Protein AF-A0A4Y2MVX8-F1 (afdb_monomer_lite)

Organism: Araneus ventricosus (NCBI:txid182803)

Sequence (97 aa):
MYGNVSNAYLDYVNRNYGTNVNVVFDGYEPSTKYAVHMRRTVDKSAERIDLAPSNAVTIAKEQFLSKVENKKGFSKFLSTEFKKAKFPVFQVPCFDC

Structure (mmCIF, N/CA/C/O backbone):
data_AF-A0A4Y2MVX8-F1
#
_entry.id   AF-A0A4Y2MVX8-F1
#
loop_
_atom_site.group_PDB
_atom_site.id
_atom_site.type_symbol
_atom_site.label_atom_id
_atom_site.label_alt_id
_atom_site.label_comp_id
_atom_site.label_asym_id
_atom_site.label_entity_id
_atom_site.label_seq_id
_atom_site.pdbx_PDB_ins_code
_atom_site.Cartn_x
_atom_site.Cartn_y
_atom_site.Cartn_z
_atom_site.occupancy
_atom_site.B_iso_or_equiv
_atom_site.auth_seq_id
_atom_site.auth_comp_id
_atom_site.auth_asym_id
_atom_site.auth_atom_id
_atom_site.pdbx_PDB_model_num
ATOM 1 N N . MET A 1 1 ? -3.010 -5.168 -10.410 1.00 93.19 1 MET A N 1
ATOM 2 C CA . MET A 1 1 ? -3.000 -3.692 -10.305 1.00 93.19 1 MET A CA 1
ATOM 3 C C . MET A 1 1 ? -2.477 -3.288 -8.935 1.00 93.19 1 MET A C 1
ATOM 5 O O . MET A 1 1 ? -2.561 -4.105 -8.020 1.00 93.19 1 MET A O 1
ATOM 9 N N . TYR A 1 2 ? -1.962 -2.068 -8.772 1.00 95.19 2 TYR A N 1
ATOM 10 C CA . TYR A 1 2 ? -1.475 -1.579 -7.474 1.00 95.19 2 TYR A CA 1
ATOM 11 C C . TYR A 1 2 ? -2.577 -1.482 -6.407 1.00 95.19 2 TYR A C 1
ATOM 13 O O . TYR A 1 2 ? -2.270 -1.634 -5.230 1.00 95.19 2 TYR A O 1
ATOM 21 N N . GLY A 1 3 ? -3.852 -1.351 -6.796 1.00 96.19 3 GLY A N 1
ATOM 22 C CA . GLY A 1 3 ? -4.984 -1.444 -5.866 1.00 96.19 3 GLY A CA 1
ATOM 23 C C . GLY A 1 3 ? -5.066 -2.792 -5.137 1.00 96.19 3 GLY A C 1
ATOM 24 O O . GLY A 1 3 ? -5.300 -2.838 -3.936 1.00 96.19 3 GLY A O 1
ATOM 25 N N . ASN A 1 4 ? -4.769 -3.903 -5.821 1.00 96.81 4 ASN A N 1
ATOM 26 C CA . ASN A 1 4 ? -4.725 -5.222 -5.174 1.00 96.81 4 ASN A CA 1
ATOM 27 C C . ASN A 1 4 ? -3.562 -5.314 -4.180 1.00 96.81 4 ASN A C 1
ATOM 29 O O . ASN A 1 4 ? -3.673 -5.979 -3.155 1.00 96.81 4 ASN A O 1
ATOM 33 N N . VAL A 1 5 ? -2.451 -4.635 -4.485 1.00 95.94 5 VAL A N 1
ATOM 34 C CA . VAL A 1 5 ? -1.297 -4.568 -3.589 1.00 95.94 5 VAL A CA 1
ATOM 35 C C . VAL A 1 5 ? -1.678 -3.801 -2.326 1.00 95.94 5 VAL A C 1
ATOM 37 O O . VAL A 1 5 ? -1.510 -4.343 -1.241 1.00 95.94 5 VAL A O 1
ATOM 40 N N . SER A 1 6 ? -2.241 -2.591 -2.433 1.00 96.25 6 SER A N 1
ATOM 41 C CA . SER A 1 6 ? -2.671 -1.825 -1.253 1.00 96.25 6 SER A CA 1
ATOM 42 C C . SER A 1 6 ? -3.735 -2.557 -0.437 1.00 96.25 6 SER A C 1
ATOM 44 O O . SER A 1 6 ? -3.632 -2.574 0.786 1.00 96.25 6 SER A O 1
ATOM 46 N N . ASN A 1 7 ? -4.695 -3.223 -1.087 1.00 97.50 7 ASN A N 1
ATOM 47 C CA . ASN A 1 7 ? -5.705 -4.023 -0.392 1.00 97.50 7 ASN A CA 1
ATOM 48 C C . ASN A 1 7 ? -5.070 -5.157 0.414 1.00 97.50 7 ASN A C 1
ATOM 50 O O . ASN A 1 7 ? -5.405 -5.322 1.578 1.00 97.50 7 ASN A O 1
ATOM 54 N N . ALA A 1 8 ? -4.076 -5.861 -0.138 1.00 97.56 8 ALA A N 1
ATOM 55 C CA . ALA A 1 8 ? -3.363 -6.896 0.609 1.00 97.56 8 ALA A CA 1
ATOM 56 C C . ALA A 1 8 ? -2.670 -6.347 1.874 1.00 97.56 8 ALA A C 1
ATOM 58 O O . ALA A 1 8 ? -2.635 -7.031 2.897 1.00 97.56 8 ALA A O 1
ATOM 59 N N . TYR A 1 9 ? -2.151 -5.112 1.839 1.00 96.38 9 TYR A N 1
ATOM 60 C CA . TYR A 1 9 ? -1.609 -4.449 3.033 1.00 96.38 9 TYR A CA 1
ATOM 61 C C . TYR A 1 9 ? -2.704 -4.081 4.042 1.00 96.38 9 TYR A C 1
ATOM 63 O O . TYR A 1 9 ? -2.525 -4.326 5.235 1.00 96.38 9 TYR A O 1
ATOM 71 N N . LEU A 1 10 ? -3.823 -3.511 3.584 1.00 96.12 10 LEU A N 1
ATOM 72 C CA . LEU A 1 10 ? -4.968 -3.174 4.439 1.00 96.12 10 LEU A CA 1
ATOM 73 C C . LEU A 1 10 ? -5.526 -4.422 5.129 1.00 96.12 10 LEU A C 1
ATOM 75 O O . LEU A 1 10 ? -5.682 -4.434 6.349 1.00 96.12 10 LEU A O 1
ATOM 79 N N . ASP A 1 11 ? -5.751 -5.485 4.359 1.00 97.25 11 ASP A N 1
ATOM 80 C CA . ASP A 1 11 ? -6.252 -6.769 4.843 1.00 97.25 11 ASP A CA 1
ATOM 81 C C . ASP A 1 11 ? -5.288 -7.382 5.851 1.00 97.25 11 ASP A C 1
ATOM 83 O O . ASP A 1 11 ? -5.710 -7.876 6.895 1.00 97.25 11 ASP A O 1
ATOM 87 N N . TYR A 1 12 ? -3.983 -7.320 5.577 1.00 97.12 12 TYR A N 1
ATOM 88 C CA . TYR A 1 12 ? -2.973 -7.787 6.514 1.00 97.12 12 TYR A CA 1
ATOM 89 C C . TYR A 1 12 ? -3.035 -7.011 7.833 1.00 97.12 12 TYR A C 1
ATOM 91 O O . TYR A 1 12 ? -3.065 -7.629 8.898 1.00 97.12 12 TYR A O 1
ATOM 99 N N . VAL A 1 13 ? -3.073 -5.678 7.793 1.00 95.88 13 VAL A N 1
ATOM 100 C CA . VAL A 1 13 ? -3.109 -4.878 9.024 1.00 95.88 13 VAL A CA 1
ATOM 101 C C . VAL A 1 13 ? -4.395 -5.148 9.801 1.00 95.88 13 VAL A C 1
ATOM 103 O O . VAL A 1 13 ? -4.336 -5.471 10.986 1.00 95.88 13 VAL A O 1
ATOM 106 N N . ASN A 1 14 ? -5.540 -5.124 9.121 1.00 95.12 14 ASN A N 1
ATOM 107 C CA . ASN A 1 14 ? -6.835 -5.368 9.741 1.00 95.12 14 ASN A CA 1
ATOM 108 C C . ASN A 1 14 ? -6.926 -6.772 10.359 1.00 95.12 14 ASN A C 1
ATOM 110 O O . ASN A 1 14 ? -7.359 -6.926 11.497 1.00 95.12 14 ASN A O 1
ATOM 114 N N . ARG A 1 15 ? -6.479 -7.807 9.638 1.00 97.06 15 ARG A N 1
ATOM 115 C CA . ARG A 1 15 ? -6.563 -9.199 10.097 1.00 97.06 15 ARG A CA 1
ATOM 116 C C . ARG A 1 15 ? -5.673 -9.481 11.302 1.00 97.06 15 ARG A C 1
ATOM 118 O O . ARG A 1 15 ? -6.054 -10.275 12.153 1.00 97.06 15 ARG A O 1
ATOM 125 N N . ASN A 1 16 ? -4.477 -8.896 11.344 1.00 97.25 16 ASN A N 1
ATOM 126 C CA . ASN A 1 16 ? -3.484 -9.234 12.366 1.00 97.25 16 ASN A CA 1
ATOM 127 C C . ASN A 1 16 ? -3.506 -8.280 13.567 1.00 97.25 16 ASN A C 1
ATOM 129 O O . ASN A 1 16 ? -3.104 -8.682 14.655 1.00 97.25 16 ASN A O 1
ATOM 133 N N . TYR A 1 17 ? -3.957 -7.037 13.382 1.00 95.12 17 TYR A N 1
ATOM 134 C CA . TYR A 1 17 ? -3.897 -6.004 14.420 1.00 95.12 17 TYR A CA 1
ATOM 135 C C . TYR A 1 17 ? -5.230 -5.276 14.658 1.00 95.12 17 TYR A C 1
ATOM 137 O O . TYR A 1 17 ? -5.362 -4.554 15.644 1.00 95.12 17 TYR A O 1
ATOM 145 N N . GLY A 1 18 ? -6.229 -5.466 13.791 1.00 91.62 18 GLY A N 1
ATOM 146 C CA . GLY A 1 18 ? -7.509 -4.760 13.853 1.00 91.62 18 GLY A CA 1
ATOM 147 C C . GLY A 1 18 ? -7.445 -3.332 13.305 1.00 91.62 18 GLY A C 1
ATOM 148 O O . GLY A 1 18 ? -6.486 -2.933 12.646 1.00 91.62 18 GLY A O 1
ATOM 149 N N . THR A 1 19 ? -8.495 -2.553 13.570 1.00 86.25 19 THR A N 1
ATOM 150 C CA . THR A 1 19 ? -8.673 -1.189 13.035 1.00 86.25 19 THR A CA 1
ATOM 151 C C . THR A 1 19 ? -8.169 -0.080 13.960 1.00 86.25 19 THR A C 1
ATOM 153 O O . THR A 1 19 ? -7.974 1.045 13.509 1.00 86.25 19 THR A O 1
ATOM 156 N N . ASN A 1 20 ? -7.928 -0.373 15.241 1.00 89.06 20 ASN A N 1
ATOM 157 C CA . ASN A 1 20 ? -7.489 0.611 16.235 1.00 89.06 20 ASN A CA 1
ATOM 158 C C . ASN A 1 20 ? -5.958 0.623 16.393 1.00 89.06 20 ASN A C 1
ATOM 160 O O . ASN A 1 20 ? -5.434 0.456 17.494 1.00 89.06 20 ASN A O 1
ATOM 164 N N . VAL A 1 21 ? -5.239 0.764 15.276 1.00 91.62 21 VAL A N 1
ATOM 165 C CA . VAL A 1 21 ? -3.770 0.799 15.255 1.00 91.62 21 VAL A CA 1
ATOM 166 C C . VAL A 1 21 ? -3.235 1.989 14.484 1.00 91.62 21 VAL A C 1
ATOM 168 O O . VAL A 1 21 ? -3.802 2.417 13.483 1.00 91.62 21 VAL A O 1
ATOM 171 N N . ASN A 1 22 ? -2.092 2.490 14.941 1.00 91.62 22 ASN A N 1
ATOM 172 C CA . ASN A 1 22 ? -1.372 3.561 14.273 1.00 91.62 22 ASN A CA 1
ATOM 173 C C . ASN A 1 22 ? -0.401 2.962 13.255 1.00 91.62 22 ASN A C 1
ATOM 175 O O . ASN A 1 22 ? 0.523 2.236 13.623 1.00 91.62 22 ASN A O 1
ATOM 179 N N . VAL A 1 23 ? -0.594 3.284 11.978 1.00 91.50 23 VAL A N 1
ATOM 180 C CA . VAL A 1 23 ? 0.312 2.869 10.905 1.00 91.50 23 VAL A CA 1
ATOM 181 C C . VAL A 1 23 ? 1.363 3.952 10.711 1.00 91.50 23 VAL A C 1
ATOM 183 O O . VAL A 1 23 ? 1.041 5.097 10.393 1.00 91.50 23 VAL A O 1
ATOM 186 N N . VAL A 1 24 ? 2.629 3.593 10.898 1.00 89.56 24 VAL A N 1
ATOM 187 C CA . VAL A 1 24 ? 3.758 4.514 10.749 1.00 89.56 24 VAL A CA 1
ATOM 188 C C . VAL A 1 24 ? 4.563 4.113 9.520 1.00 89.56 24 VAL A C 1
ATOM 190 O O . VAL A 1 24 ? 5.061 2.991 9.440 1.00 89.56 24 VAL A O 1
ATOM 193 N N . PHE A 1 25 ? 4.695 5.028 8.561 1.00 87.50 25 PHE A N 1
ATOM 194 C CA . PHE A 1 25 ? 5.627 4.862 7.447 1.00 87.50 25 PHE A CA 1
ATOM 195 C C . PHE A 1 25 ? 6.910 5.621 7.769 1.00 87.50 25 PHE A C 1
ATOM 197 O O . PHE A 1 25 ? 6.905 6.854 7.798 1.00 87.50 25 PHE A O 1
ATOM 204 N N . ASP A 1 26 ? 7.986 4.871 8.004 1.00 75.56 26 ASP A N 1
ATOM 205 C CA . ASP A 1 26 ? 9.327 5.429 8.145 1.00 75.56 26 ASP A CA 1
ATOM 206 C C . ASP A 1 26 ? 9.820 5.955 6.786 1.00 75.56 26 ASP A C 1
ATOM 208 O O . ASP A 1 26 ? 9.544 5.379 5.722 1.00 75.56 26 ASP A O 1
ATOM 212 N N . GLY A 1 27 ? 10.498 7.097 6.814 1.00 65.25 27 GLY A N 1
ATOM 213 C CA . GLY A 1 27 ? 11.076 7.704 5.627 1.00 65.25 27 GLY A CA 1
ATOM 214 C C . GLY A 1 27 ? 12.187 6.824 5.052 1.00 65.25 27 GLY A C 1
ATOM 215 O O . GLY A 1 27 ? 12.954 6.194 5.772 1.00 65.25 27 GLY A O 1
ATOM 216 N N . TYR A 1 28 ? 12.317 6.791 3.723 1.00 62.81 28 TYR A N 1
ATOM 217 C CA . TYR A 1 28 ? 13.522 6.250 3.086 1.00 62.81 28 TYR A CA 1
ATOM 218 C C . TYR A 1 28 ? 14.621 7.323 3.101 1.00 62.81 28 TYR A C 1
ATOM 220 O O . TYR A 1 28 ? 14.808 8.039 2.112 1.00 62.81 28 TYR A O 1
ATOM 228 N N . GLU A 1 29 ? 15.311 7.431 4.233 1.00 59.91 29 GLU A N 1
ATOM 229 C CA . GLU A 1 29 ? 16.515 8.246 4.436 1.00 59.91 29 GLU A CA 1
ATOM 230 C C . GLU A 1 29 ? 17.789 7.377 4.310 1.00 59.91 29 GLU A C 1
ATOM 232 O O . GLU A 1 29 ? 17.775 6.179 4.640 1.00 59.91 29 GLU A O 1
ATOM 237 N N . PRO A 1 30 ? 18.908 7.930 3.807 1.00 54.62 30 PRO A N 1
ATOM 238 C CA . PRO A 1 30 ? 20.206 7.267 3.796 1.00 54.62 30 PRO A CA 1
ATOM 239 C C . PRO A 1 30 ? 20.722 6.923 5.206 1.00 54.62 30 PRO A C 1
ATOM 241 O O . PRO A 1 30 ? 21.439 7.698 5.824 1.00 54.62 30 PRO A O 1
ATOM 244 N N . SER A 1 31 ? 20.440 5.726 5.724 1.00 58.94 31 SER A N 1
ATOM 245 C CA . SER A 1 31 ? 21.172 5.236 6.909 1.00 58.94 31 SER A CA 1
ATOM 246 C C . SER A 1 31 ? 22.635 4.918 6.562 1.00 58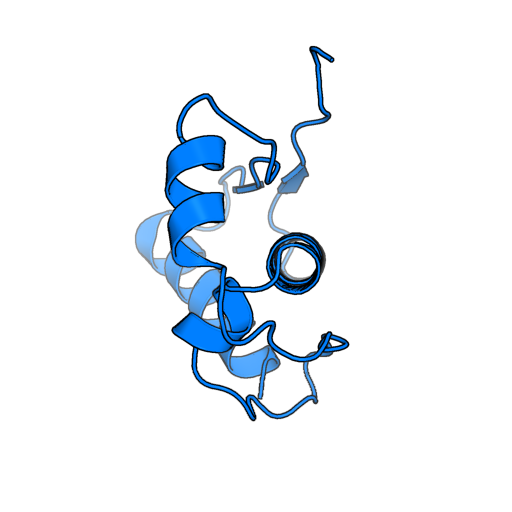.94 31 SER A C 1
ATOM 248 O O . SER A 1 31 ? 23.005 4.840 5.391 1.00 58.94 31 SER A O 1
ATOM 250 N N . THR A 1 32 ? 23.485 4.601 7.543 1.00 55.56 32 THR A N 1
ATOM 251 C CA . THR A 1 32 ? 24.850 4.069 7.317 1.00 55.56 32 THR A CA 1
ATOM 252 C C . THR A 1 32 ? 24.889 2.847 6.379 1.00 55.56 32 THR A C 1
ATOM 254 O O . THR A 1 32 ? 25.924 2.548 5.784 1.00 55.56 32 THR A O 1
ATOM 257 N N . LYS A 1 33 ? 23.754 2.159 6.165 1.00 57.81 33 LYS A N 1
ATOM 258 C CA . LYS A 1 33 ? 23.598 1.065 5.185 1.00 57.81 33 LYS A CA 1
ATOM 259 C C . LYS A 1 33 ? 23.331 1.536 3.745 1.00 57.81 33 LYS A C 1
ATOM 261 O O . LYS A 1 33 ? 23.349 0.718 2.825 1.00 57.81 33 LYS A O 1
ATOM 266 N N . TYR A 1 34 ? 23.120 2.830 3.519 1.00 61.75 34 TYR A N 1
ATOM 267 C CA . TYR A 1 34 ? 22.880 3.431 2.207 1.00 61.75 34 TYR A CA 1
ATOM 268 C C . TYR A 1 34 ? 24.076 3.279 1.273 1.00 61.75 34 TYR A C 1
ATOM 270 O O . TYR A 1 34 ? 23.894 2.931 0.112 1.00 61.75 34 TYR A O 1
ATOM 278 N N . ALA A 1 35 ? 25.303 3.423 1.784 1.00 60.22 35 ALA A N 1
ATOM 279 C CA . ALA A 1 35 ? 26.518 3.223 0.993 1.00 60.22 35 ALA A CA 1
ATOM 280 C C . ALA A 1 35 ? 26.628 1.785 0.446 1.00 60.22 35 ALA A C 1
ATOM 282 O O . ALA A 1 35 ? 27.041 1.577 -0.695 1.00 60.22 35 ALA A O 1
ATOM 283 N N . VAL A 1 36 ? 26.207 0.784 1.228 1.00 62.53 36 VAL A N 1
ATOM 284 C CA . VAL A 1 36 ? 26.165 -0.625 0.795 1.00 62.53 36 VAL A CA 1
ATOM 285 C C . VAL A 1 36 ? 25.036 -0.860 -0.208 1.00 62.53 36 VAL A C 1
ATOM 287 O O . VAL A 1 36 ? 25.217 -1.611 -1.164 1.00 62.53 36 VAL A O 1
ATOM 290 N N . HIS A 1 37 ? 23.885 -0.211 -0.016 1.00 62.16 37 HIS A N 1
ATOM 291 C CA . HIS A 1 37 ? 22.769 -0.293 -0.955 1.00 62.16 37 HIS A CA 1
ATOM 292 C C . HIS A 1 37 ? 23.136 0.326 -2.310 1.00 62.16 37 HIS A C 1
ATOM 294 O O . HIS A 1 37 ? 23.009 -0.353 -3.319 1.00 62.16 37 HIS A O 1
ATOM 300 N N . MET A 1 38 ? 23.705 1.538 -2.315 1.00 60.56 38 MET A N 1
ATOM 301 C CA . MET A 1 38 ? 24.177 2.256 -3.507 1.00 60.56 38 MET A CA 1
ATOM 302 C C . MET A 1 38 ? 25.170 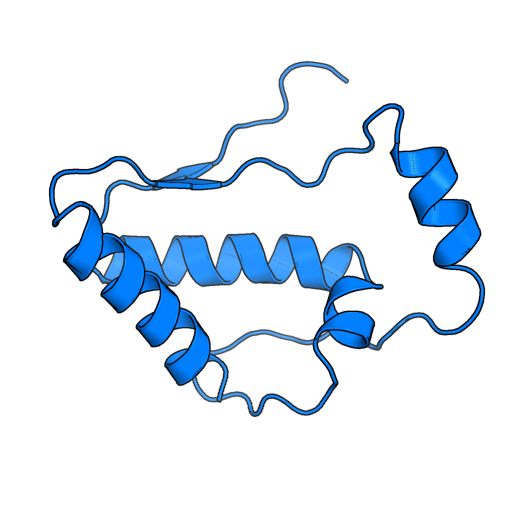1.443 -4.338 1.00 60.56 38 MET A C 1
ATOM 304 O O . MET A 1 38 ? 25.048 1.399 -5.557 1.00 60.56 38 MET A O 1
ATOM 308 N N . ARG A 1 39 ? 26.108 0.737 -3.690 1.00 62.28 39 ARG A N 1
ATOM 309 C CA . ARG A 1 39 ? 27.063 -0.151 -4.378 1.00 62.28 39 ARG A CA 1
ATOM 310 C C . ARG A 1 39 ? 26.393 -1.329 -5.101 1.00 62.28 39 ARG A C 1
ATOM 312 O O . ARG A 1 39 ? 27.001 -1.883 -6.004 1.00 62.28 39 ARG A O 1
ATOM 319 N N . ARG A 1 40 ? 25.166 -1.713 -4.722 1.00 60.47 40 ARG A N 1
ATOM 320 C CA . ARG A 1 40 ? 24.368 -2.764 -5.389 1.00 60.47 40 ARG A CA 1
ATOM 321 C C . ARG A 1 40 ? 23.388 -2.213 -6.429 1.00 60.47 40 ARG A C 1
ATOM 323 O O . ARG A 1 40 ? 22.867 -2.988 -7.221 1.00 60.47 40 ARG A O 1
ATOM 330 N N . THR A 1 41 ? 23.107 -0.909 -6.415 1.00 58.84 41 THR A N 1
ATOM 331 C CA . THR A 1 41 ? 22.169 -0.259 -7.347 1.00 58.84 41 THR A CA 1
ATOM 332 C C . THR A 1 41 ? 22.810 0.133 -8.680 1.00 58.84 41 THR A C 1
ATOM 334 O O .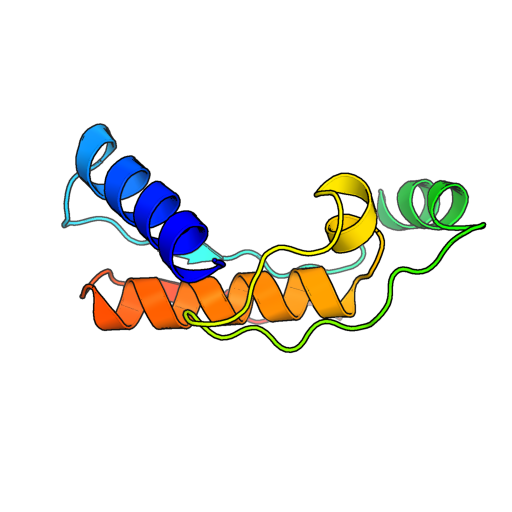 THR A 1 41 ? 22.103 0.553 -9.597 1.00 58.84 41 THR A O 1
ATOM 337 N N . VAL A 1 42 ? 24.133 0.001 -8.804 1.00 54.88 42 VAL A N 1
ATOM 338 C CA . VAL A 1 42 ? 24.865 0.194 -10.060 1.00 54.88 42 VAL A CA 1
ATOM 339 C C . VAL A 1 42 ? 24.584 -1.013 -10.958 1.00 54.88 42 VAL A C 1
ATOM 341 O O . VAL A 1 42 ? 25.251 -2.027 -10.829 1.00 54.88 42 VAL A O 1
ATOM 344 N N . ASP A 1 43 ? 23.504 -0.950 -11.745 1.00 54.47 43 ASP A N 1
ATOM 345 C CA . ASP A 1 43 ? 23.556 -1.320 -13.176 1.00 54.47 43 ASP A CA 1
ATOM 346 C C . ASP A 1 43 ? 22.214 -1.267 -13.918 1.00 54.47 43 ASP A C 1
ATOM 348 O O . ASP A 1 43 ? 22.213 -1.235 -15.145 1.00 54.47 43 ASP A O 1
ATOM 352 N N . LYS A 1 44 ? 21.054 -1.198 -13.253 1.00 55.94 44 LYS A N 1
ATOM 353 C CA . LYS A 1 44 ? 19.759 -0.993 -13.942 1.00 55.94 44 LYS A CA 1
ATOM 354 C C . LYS A 1 44 ? 18.813 -0.190 -13.056 1.00 55.94 44 LYS A C 1
ATOM 356 O O . LYS A 1 44 ? 18.086 -0.755 -12.235 1.00 55.94 44 LYS A O 1
ATOM 361 N N . SER A 1 45 ? 18.836 1.136 -13.186 1.00 64.88 45 SER A N 1
ATOM 362 C CA . SER A 1 45 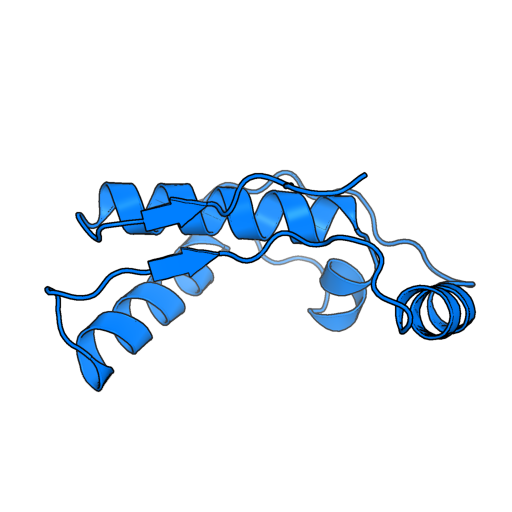? 17.831 1.975 -12.534 1.00 64.88 45 SER A CA 1
ATOM 363 C C . SER A 1 45 ? 16.481 1.691 -13.193 1.00 64.88 45 SER A C 1
ATOM 365 O O . SER A 1 45 ? 16.321 1.829 -14.404 1.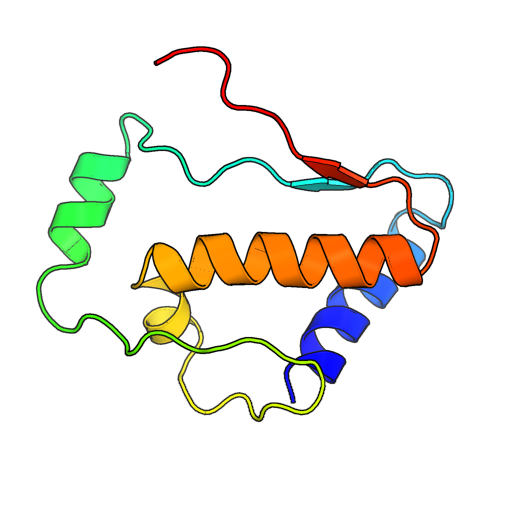00 64.88 45 SER A O 1
ATOM 367 N N . ALA A 1 46 ? 15.509 1.217 -12.413 1.00 72.25 46 ALA A N 1
ATOM 368 C CA . ALA A 1 46 ? 14.160 1.048 -12.932 1.00 72.25 46 ALA A CA 1
ATOM 369 C C . ALA A 1 46 ? 13.588 2.401 -13.379 1.00 72.25 46 ALA A C 1
ATOM 371 O O . ALA A 1 46 ? 14.010 3.472 -12.914 1.00 72.25 46 ALA A O 1
ATOM 372 N N . GLU A 1 47 ? 12.604 2.365 -14.271 1.00 84.69 47 GLU A N 1
ATOM 373 C CA . GLU A 1 47 ? 11.846 3.557 -14.626 1.00 84.69 47 GLU A CA 1
ATOM 374 C C . GLU A 1 47 ? 11.068 4.074 -13.407 1.00 84.69 47 GLU A C 1
ATOM 376 O O . GLU A 1 47 ? 10.743 3.327 -12.476 1.00 84.69 47 GLU A O 1
ATOM 381 N N . ARG A 1 48 ? 10.824 5.388 -13.374 1.00 86.25 48 ARG A N 1
ATOM 382 C CA . ARG A 1 48 ? 9.929 5.960 -12.369 1.00 86.25 48 ARG A CA 1
ATOM 383 C C . ARG A 1 48 ? 8.504 5.536 -12.715 1.00 86.25 48 ARG A C 1
ATOM 385 O O . ARG A 1 48 ? 8.059 5.780 -13.826 1.00 86.25 48 ARG A O 1
ATOM 392 N N . ILE A 1 49 ? 7.800 4.949 -11.758 1.00 89.12 49 ILE A N 1
ATOM 393 C CA . ILE A 1 49 ? 6.417 4.514 -11.947 1.00 89.12 49 ILE A CA 1
ATOM 394 C C . ILE A 1 49 ? 5.487 5.481 -11.221 1.00 89.12 49 ILE A C 1
ATOM 396 O O . I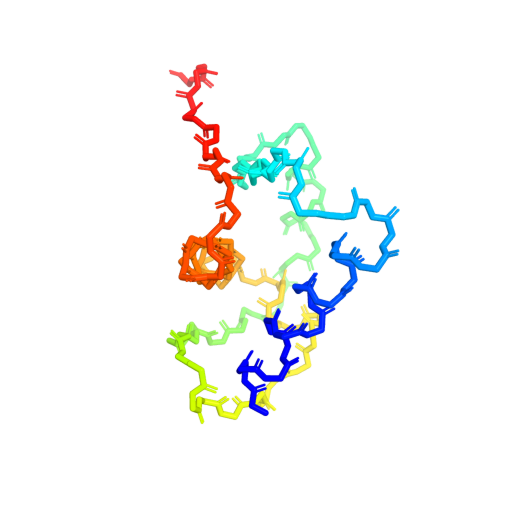LE A 1 49 ? 5.600 5.662 -10.006 1.00 89.12 49 ILE A O 1
ATOM 400 N N . ASP A 1 50 ? 4.541 6.064 -11.951 1.00 89.44 50 ASP A N 1
ATOM 401 C CA . ASP A 1 50 ? 3.434 6.789 -11.338 1.00 89.44 50 ASP A CA 1
ATOM 402 C C . ASP A 1 50 ? 2.438 5.782 -10.760 1.00 89.44 50 ASP A C 1
ATOM 404 O O . ASP A 1 50 ? 1.932 4.894 -11.448 1.00 89.44 50 ASP A O 1
ATOM 408 N N . LEU A 1 51 ? 2.188 5.881 -9.457 1.00 91.38 51 LEU A N 1
ATOM 409 C CA . LEU A 1 51 ? 1.352 4.931 -8.733 1.00 91.38 51 LEU A CA 1
ATOM 410 C C . LEU A 1 51 ? -0.087 5.426 -8.658 1.00 91.38 51 LEU A C 1
ATOM 412 O O . LEU A 1 51 ? -0.372 6.456 -8.050 1.00 91.38 51 LEU A O 1
ATOM 416 N N . ALA A 1 52 ? -0.997 4.630 -9.207 1.00 93.50 52 ALA A N 1
ATOM 417 C CA . ALA A 1 52 ? -2.432 4.769 -9.017 1.00 93.50 52 ALA A CA 1
ATOM 418 C C . ALA A 1 52 ? -3.056 3.380 -8.816 1.00 93.50 52 ALA A C 1
ATOM 420 O O . ALA A 1 52 ? -2.518 2.398 -9.338 1.00 93.50 52 ALA A O 1
ATOM 421 N N . PRO A 1 53 ? -4.199 3.265 -8.113 1.00 93.69 53 PRO A N 1
ATOM 422 C CA . PRO A 1 53 ? -4.836 1.971 -7.867 1.00 93.69 53 PRO A CA 1
ATOM 423 C C . PRO A 1 53 ? -5.124 1.175 -9.148 1.00 93.69 53 PRO A C 1
ATOM 425 O O . PRO A 1 53 ? -4.980 -0.046 -9.146 1.00 93.69 53 PRO A O 1
ATOM 428 N N . SER A 1 54 ? -5.468 1.866 -10.240 1.00 95.12 54 SER A N 1
ATOM 429 C CA . SER A 1 54 ? -5.753 1.297 -11.565 1.00 95.12 54 SER A CA 1
ATOM 430 C C . SER A 1 54 ? -4.516 0.807 -12.320 1.00 95.12 54 SER A C 1
ATOM 432 O O . SER A 1 54 ? -4.647 0.027 -13.261 1.00 95.12 54 SER A O 1
ATOM 434 N N . ASN A 1 55 ? -3.314 1.247 -11.938 1.00 94.00 55 ASN A N 1
ATOM 435 C CA . ASN A 1 55 ? -2.109 0.961 -12.710 1.00 94.00 55 ASN A CA 1
ATOM 436 C C . ASN A 1 55 ? -1.712 -0.513 -12.563 1.00 94.00 55 ASN A C 1
ATOM 438 O O . ASN A 1 55 ? -1.774 -1.105 -11.477 1.00 94.00 55 ASN A O 1
ATOM 442 N N . ALA A 1 56 ? -1.311 -1.129 -13.675 1.00 93.44 56 ALA A N 1
ATOM 443 C CA . ALA A 1 56 ? -0.800 -2.493 -13.681 1.00 93.44 56 ALA A CA 1
ATOM 444 C C . ALA A 1 56 ? 0.579 -2.560 -13.004 1.00 93.44 56 ALA A C 1
ATOM 446 O O . ALA A 1 56 ? 1.360 -1.615 -13.061 1.00 93.44 56 ALA A O 1
ATOM 447 N N . VAL A 1 57 ? 0.880 -3.694 -12.368 1.00 92.62 57 VAL A N 1
ATOM 448 C CA . VAL A 1 57 ? 2.223 -3.965 -11.840 1.00 92.62 57 VAL A CA 1
ATOM 449 C C . VAL A 1 57 ? 3.022 -4.571 -12.989 1.00 92.62 57 VAL A C 1
ATOM 451 O O . VAL A 1 57 ? 2.839 -5.741 -13.308 1.00 92.62 57 VAL A O 1
ATOM 454 N N . THR A 1 58 ? 3.820 -3.748 -13.664 1.00 90.81 58 THR A N 1
ATOM 455 C CA . THR A 1 58 ? 4.501 -4.107 -14.923 1.00 90.81 58 THR A CA 1
ATOM 456 C C . THR A 1 58 ? 5.959 -4.513 -14.742 1.00 90.81 58 THR A C 1
ATOM 458 O O . THR A 1 58 ? 6.540 -5.111 -15.642 1.00 90.81 58 THR A O 1
ATOM 461 N N . ILE A 1 59 ? 6.553 -4.210 -13.587 1.00 90.38 59 ILE A N 1
ATOM 462 C CA . ILE A 1 59 ? 7.952 -4.511 -13.275 1.00 90.38 59 ILE A CA 1
ATOM 463 C C . ILE A 1 59 ? 8.058 -5.375 -12.020 1.00 90.38 59 ILE A C 1
ATOM 465 O O . ILE A 1 59 ? 7.200 -5.317 -11.134 1.00 90.38 59 ILE A O 1
ATOM 469 N N . ALA A 1 60 ? 9.124 -6.174 -11.936 1.00 89.75 60 ALA A N 1
ATOM 470 C CA . ALA A 1 60 ? 9.380 -7.017 -10.774 1.00 89.75 60 ALA A CA 1
ATOM 471 C C . ALA A 1 60 ? 9.611 -6.170 -9.511 1.00 89.75 60 ALA A C 1
ATOM 473 O O . ALA A 1 60 ? 10.112 -5.043 -9.579 1.00 89.75 60 ALA A O 1
ATOM 474 N N . LYS A 1 61 ? 9.293 -6.733 -8.340 1.00 89.31 61 LYS A N 1
ATOM 475 C CA . LYS A 1 61 ? 9.421 -6.051 -7.043 1.00 89.31 61 LYS A CA 1
ATOM 476 C C . LYS A 1 61 ? 10.838 -5.518 -6.823 1.00 89.31 61 LYS A C 1
ATOM 478 O O . LYS A 1 61 ? 11.010 -4.377 -6.410 1.00 89.31 61 LYS A O 1
ATOM 483 N N . GLU A 1 62 ? 11.850 -6.324 -7.116 1.00 86.62 62 GLU A N 1
ATOM 484 C CA . GLU A 1 62 ? 13.264 -5.992 -6.925 1.00 86.62 62 GLU A CA 1
ATOM 485 C C . GLU A 1 62 ? 13.688 -4.817 -7.811 1.00 86.62 62 GLU A C 1
ATOM 487 O O . GLU A 1 62 ? 14.441 -3.955 -7.367 1.00 86.62 62 GLU A O 1
ATOM 492 N N . GLN A 1 63 ? 13.156 -4.746 -9.035 1.00 87.06 63 GLN A N 1
ATOM 493 C CA . GLN A 1 63 ? 13.386 -3.627 -9.949 1.00 87.06 63 GLN A CA 1
ATOM 494 C C . GLN A 1 63 ? 12.654 -2.375 -9.466 1.00 87.06 63 GLN A C 1
ATOM 496 O O . GLN A 1 63 ? 13.260 -1.317 -9.346 1.00 87.06 63 GLN A O 1
ATOM 501 N N . PHE A 1 64 ? 11.373 -2.480 -9.109 1.00 89.00 64 PHE A N 1
ATOM 502 C CA . PHE A 1 64 ? 10.617 -1.353 -8.561 1.00 89.00 64 PHE A CA 1
ATOM 503 C C . PHE A 1 64 ? 11.321 -0.751 -7.335 1.00 89.00 64 PHE A C 1
ATOM 505 O O . PHE A 1 64 ? 11.508 0.462 -7.253 1.00 89.00 64 PHE A O 1
ATOM 512 N N . LEU A 1 65 ? 11.775 -1.616 -6.424 1.00 85.31 65 LEU A N 1
ATOM 513 C CA . LEU A 1 65 ? 12.507 -1.263 -5.211 1.00 85.31 65 LEU A CA 1
ATOM 514 C C . LEU A 1 65 ? 14.003 -0.994 -5.449 1.00 85.31 65 LEU A C 1
ATOM 516 O O . LEU A 1 65 ? 14.722 -0.768 -4.479 1.00 85.31 65 LEU A O 1
ATOM 520 N N . SER A 1 66 ? 14.523 -0.998 -6.676 1.00 82.00 66 SER A N 1
ATOM 521 C CA . SER A 1 66 ? 15.890 -0.511 -6.917 1.00 82.00 66 SER A CA 1
ATOM 522 C C . SER A 1 66 ? 15.923 1.019 -6.969 1.00 82.00 66 SER A C 1
ATOM 524 O O . SER A 1 66 ? 16.910 1.635 -6.572 1.00 82.00 66 SER A O 1
ATOM 526 N N . LYS A 1 67 ? 14.811 1.651 -7.369 1.00 84.06 67 LYS A N 1
ATOM 527 C CA . LYS A 1 67 ? 14.688 3.104 -7.505 1.00 84.06 67 LYS A CA 1
ATOM 528 C C . LYS A 1 67 ? 14.156 3.767 -6.230 1.00 84.06 67 LYS A C 1
ATOM 530 O O . LYS A 1 67 ? 13.107 3.389 -5.708 1.00 84.06 67 LYS A O 1
ATOM 535 N N . VAL A 1 68 ? 14.846 4.799 -5.742 1.00 83.19 68 VAL A N 1
ATOM 536 C CA . VAL A 1 68 ? 14.468 5.525 -4.513 1.00 83.19 68 VAL A CA 1
ATOM 537 C C . VAL A 1 68 ? 13.145 6.276 -4.680 1.00 83.19 68 VAL A C 1
ATOM 539 O O . VAL A 1 68 ? 12.310 6.255 -3.776 1.00 83.19 68 VAL A O 1
ATOM 542 N N . GLU A 1 69 ? 12.907 6.887 -5.840 1.00 86.25 69 GLU A N 1
ATOM 543 C CA . GLU A 1 69 ? 11.668 7.612 -6.139 1.00 86.25 69 GLU A CA 1
ATOM 544 C C . GLU A 1 69 ? 10.449 6.688 -6.092 1.00 86.25 69 GLU A C 1
ATOM 546 O O . GLU A 1 69 ? 9.413 7.073 -5.554 1.00 86.25 69 GLU A O 1
ATOM 551 N N . ASN A 1 70 ? 10.589 5.452 -6.583 1.00 89.25 70 ASN A N 1
ATOM 552 C CA . ASN A 1 70 ? 9.524 4.450 -6.553 1.00 89.25 70 ASN A CA 1
ATOM 553 C C . ASN A 1 70 ? 9.204 4.027 -5.117 1.00 89.25 70 ASN A C 1
ATOM 555 O O . ASN A 1 70 ? 8.034 3.951 -4.752 1.00 89.25 70 ASN A O 1
ATOM 559 N N . LYS A 1 71 ? 10.221 3.831 -4.267 1.00 87.06 71 LYS A N 1
ATOM 560 C CA . LYS A 1 71 ? 10.022 3.541 -2.835 1.00 87.06 71 LYS A CA 1
ATOM 561 C C . LYS A 1 71 ? 9.281 4.667 -2.123 1.00 87.06 71 LYS A C 1
ATOM 563 O O . LYS A 1 71 ? 8.277 4.419 -1.461 1.00 87.06 71 LYS A O 1
ATOM 568 N N . LYS A 1 72 ? 9.756 5.909 -2.286 1.00 86.75 72 LYS A N 1
ATOM 569 C CA . LYS A 1 72 ? 9.134 7.100 -1.683 1.00 86.75 72 LYS A CA 1
ATOM 570 C C . LYS A 1 72 ? 7.695 7.273 -2.178 1.00 86.75 72 LYS A C 1
ATOM 572 O O . LYS A 1 72 ? 6.788 7.500 -1.377 1.00 86.75 72 LYS A O 1
ATOM 577 N N . GLY A 1 73 ? 7.479 7.107 -3.484 1.00 90.44 73 GLY A N 1
ATOM 578 C CA . GLY A 1 73 ? 6.156 7.119 -4.100 1.00 90.44 73 GLY A CA 1
ATOM 579 C C . GLY A 1 73 ? 5.242 6.038 -3.528 1.00 90.44 73 GLY A C 1
ATOM 580 O O . GLY A 1 73 ? 4.089 6.323 -3.221 1.00 90.44 73 GLY A O 1
ATOM 581 N N . PHE A 1 74 ? 5.760 4.829 -3.312 1.00 92.06 74 PHE A N 1
ATOM 582 C CA . PHE A 1 74 ? 4.995 3.704 -2.780 1.00 92.06 74 PHE A CA 1
ATOM 583 C C . PHE A 1 74 ? 4.562 3.911 -1.332 1.00 92.06 74 PHE A C 1
ATOM 585 O O . PHE A 1 74 ? 3.391 3.704 -1.022 1.00 92.06 74 PHE A O 1
ATOM 592 N N . SER A 1 75 ? 5.443 4.421 -0.466 1.00 90.06 75 SER A N 1
ATOM 593 C CA . SER A 1 75 ? 5.060 4.797 0.902 1.00 90.06 75 SER A CA 1
ATOM 594 C C . SER A 1 75 ? 3.981 5.884 0.910 1.00 90.06 75 SER A C 1
ATOM 596 O O . SER A 1 75 ? 3.041 5.821 1.702 1.00 90.06 75 SER A O 1
ATOM 598 N N . LYS A 1 76 ? 4.069 6.873 0.008 1.00 91.06 76 LYS A N 1
ATOM 599 C CA . LYS A 1 76 ? 3.034 7.910 -0.130 1.00 91.06 76 LYS A CA 1
ATOM 600 C C . LYS A 1 76 ? 1.710 7.323 -0.626 1.00 91.06 76 LYS A C 1
ATOM 602 O O . LYS A 1 76 ? 0.670 7.644 -0.062 1.00 91.06 76 LYS A O 1
ATOM 607 N N . PHE A 1 77 ? 1.760 6.453 -1.633 1.00 94.31 77 PHE A N 1
ATOM 608 C CA . PHE A 1 77 ? 0.599 5.748 -2.170 1.00 94.31 77 PHE A CA 1
ATOM 609 C C . PHE A 1 77 ? -0.111 4.936 -1.080 1.00 94.31 77 PHE A C 1
ATOM 611 O O . PHE A 1 77 ? -1.295 5.155 -0.837 1.00 94.31 77 PHE A O 1
ATOM 618 N N . LEU A 1 78 ? 0.614 4.081 -0.352 1.00 94.38 78 LEU A N 1
ATOM 619 C CA . LEU A 1 78 ? 0.040 3.303 0.746 1.00 94.38 78 LEU A CA 1
ATOM 620 C C . LEU A 1 78 ? -0.522 4.206 1.847 1.00 94.38 78 LEU A C 1
ATOM 622 O O . LEU A 1 78 ? -1.649 3.997 2.277 1.00 94.38 78 LEU A O 1
ATOM 626 N N . SER A 1 79 ? 0.201 5.252 2.254 1.00 93.25 79 SER A N 1
ATOM 627 C CA . SER A 1 79 ? -0.292 6.231 3.235 1.00 93.25 79 SER A CA 1
ATOM 628 C C . SER A 1 79 ? -1.651 6.816 2.837 1.00 93.25 79 SER A C 1
ATOM 630 O O . SER A 1 79 ? -2.556 6.908 3.667 1.00 93.25 79 SER A O 1
ATOM 632 N N . THR A 1 80 ? -1.838 7.155 1.560 1.00 94.69 80 THR A N 1
ATOM 633 C CA . THR A 1 80 ? -3.131 7.616 1.042 1.00 94.69 80 THR A CA 1
ATOM 634 C C . THR A 1 80 ? -4.209 6.534 1.129 1.00 94.69 80 THR A C 1
ATOM 636 O O . THR A 1 80 ? -5.313 6.832 1.585 1.00 94.69 80 THR A O 1
ATOM 639 N N . GLU A 1 81 ? -3.916 5.294 0.736 1.00 95.75 81 GLU A N 1
ATOM 640 C CA . GLU A 1 81 ? -4.898 4.200 0.774 1.00 95.75 81 GLU A CA 1
ATOM 641 C C . GLU A 1 81 ? -5.297 3.819 2.212 1.00 95.75 81 GLU A C 1
ATOM 643 O O . GLU A 1 81 ? -6.484 3.672 2.500 1.00 95.75 81 GLU A O 1
ATOM 648 N N . PHE A 1 82 ? -4.350 3.781 3.155 1.00 94.94 82 PHE A N 1
ATOM 649 C CA . PHE A 1 82 ? -4.637 3.574 4.581 1.00 94.94 82 PHE A CA 1
ATOM 650 C C . PHE A 1 82 ? -5.516 4.685 5.168 1.00 94.94 82 PHE A C 1
ATOM 652 O O . PHE A 1 82 ? -6.490 4.396 5.864 1.00 94.94 82 PHE A O 1
ATOM 659 N N . LYS A 1 83 ? -5.248 5.953 4.828 1.00 94.12 83 LYS A N 1
ATOM 660 C CA . LYS A 1 83 ? -6.099 7.082 5.248 1.00 94.12 83 LYS A CA 1
ATOM 661 C C . LYS A 1 83 ? -7.517 6.981 4.678 1.00 94.12 83 LYS A C 1
ATOM 663 O O . LYS A 1 83 ? -8.481 7.250 5.395 1.00 94.12 83 LYS A O 1
ATOM 668 N N . LYS A 1 84 ? -7.670 6.577 3.409 1.00 95.12 84 LYS A N 1
ATOM 669 C CA . LYS A 1 84 ? -8.992 6.332 2.795 1.00 95.12 84 LYS A CA 1
ATOM 670 C C . LYS A 1 84 ? -9.753 5.233 3.535 1.00 95.12 84 LYS A C 1
ATOM 672 O O . LYS A 1 84 ? -10.936 5.405 3.815 1.00 95.12 84 LYS A O 1
ATOM 677 N N . ALA A 1 85 ? -9.050 4.171 3.921 1.00 94.38 85 ALA A N 1
ATOM 678 C CA . ALA A 1 85 ? -9.567 3.071 4.730 1.00 94.38 85 ALA A CA 1
ATOM 679 C C . ALA A 1 85 ? -9.726 3.406 6.229 1.00 94.38 85 ALA A C 1
ATOM 681 O O . ALA A 1 85 ? -9.996 2.515 7.026 1.00 94.38 85 ALA A O 1
ATOM 682 N N . LYS A 1 86 ? -9.601 4.686 6.615 1.00 93.88 86 LYS A N 1
ATOM 683 C CA . LYS A 1 86 ? -9.815 5.203 7.980 1.00 93.88 86 LYS A CA 1
ATOM 684 C C . LYS A 1 86 ? -8.815 4.712 9.030 1.00 93.88 86 LYS A C 1
ATOM 686 O O . LYS A 1 86 ? -9.064 4.885 10.219 1.00 93.88 86 LYS A O 1
ATOM 691 N N . PHE A 1 87 ? -7.661 4.198 8.614 1.00 92.50 87 PHE A N 1
ATOM 692 C CA . PHE A 1 87 ? -6.557 3.954 9.537 1.00 92.50 87 PHE A CA 1
ATOM 693 C C . PHE A 1 87 ? -5.865 5.276 9.905 1.00 92.50 87 PHE A C 1
ATOM 695 O O . PHE A 1 87 ? -5.597 6.096 9.017 1.00 92.50 87 PHE A O 1
ATOM 702 N N . PRO A 1 88 ? -5.522 5.492 11.187 1.00 91.19 88 PRO A N 1
ATOM 703 C CA . PRO A 1 88 ? -4.576 6.526 11.582 1.00 91.19 88 PRO A CA 1
ATOM 704 C C . PRO A 1 88 ? -3.211 6.265 10.935 1.00 91.19 88 PRO A C 1
ATOM 706 O O . PRO A 1 88 ? -2.614 5.204 11.128 1.00 91.19 88 PRO A O 1
ATOM 709 N N . VAL A 1 89 ? -2.710 7.234 10.165 1.00 90.81 89 VAL A N 1
ATOM 710 C CA . VAL A 1 89 ? -1.405 7.134 9.497 1.00 90.81 89 VAL A CA 1
ATOM 711 C C . VAL A 1 89 ? -0.506 8.290 9.895 1.00 90.81 89 VAL A C 1
ATOM 713 O O . VAL A 1 89 ? -0.859 9.453 9.681 1.00 90.81 89 VAL A O 1
ATOM 716 N N . PHE A 1 90 ? 0.694 7.957 10.358 1.00 88.38 90 PHE A N 1
ATOM 717 C CA . PHE A 1 90 ? 1.764 8.901 10.650 1.00 88.38 90 PHE A CA 1
ATOM 718 C C . PHE A 1 90 ? 2.886 8.724 9.631 1.00 88.38 90 PHE A C 1
ATOM 720 O O . PHE A 1 90 ? 3.381 7.620 9.397 1.00 88.38 90 PHE A O 1
ATOM 727 N N . GLN A 1 91 ? 3.277 9.826 9.001 1.00 79.50 91 GLN A N 1
ATOM 728 C CA . GLN A 1 91 ? 4.536 9.895 8.271 1.00 79.50 91 GLN A CA 1
ATOM 729 C C . GLN A 1 91 ? 5.530 10.554 9.204 1.00 79.50 91 GLN A C 1
ATOM 731 O O . GLN A 1 91 ? 5.277 11.674 9.646 1.00 79.50 91 GLN A O 1
ATOM 736 N N . VAL A 1 92 ? 6.611 9.853 9.533 1.00 69.81 92 VAL A N 1
ATOM 737 C CA . VAL A 1 92 ? 7.661 10.428 10.372 1.00 69.81 92 VAL A CA 1
ATOM 738 C C . VAL A 1 92 ? 8.343 11.526 9.549 1.00 69.81 92 VAL A C 1
ATOM 740 O O . VAL A 1 92 ? 8.876 11.222 8.477 1.00 69.81 92 VAL A O 1
ATOM 743 N N . PRO A 1 93 ? 8.270 12.806 9.969 1.00 56.62 93 PRO A N 1
ATOM 744 C CA . PRO A 1 93 ? 9.063 13.857 9.353 1.00 56.62 93 PRO A CA 1
ATOM 745 C C . PRO A 1 93 ? 10.534 13.564 9.634 1.00 56.62 93 PRO A C 1
ATOM 747 O O . PRO A 1 93 ? 10.873 13.106 10.723 1.00 56.62 93 PRO A O 1
ATOM 750 N N . CYS A 1 94 ? 11.396 13.850 8.666 1.00 54.69 94 CYS A N 1
ATOM 751 C CA . CYS A 1 94 ? 12.830 13.887 8.905 1.00 54.69 94 CYS A CA 1
ATOM 752 C C . CYS A 1 94 ? 13.110 14.918 10.016 1.00 54.69 94 CYS A C 1
ATOM 754 O O . CYS A 1 94 ? 12.890 16.113 9.821 1.00 54.69 94 CYS A O 1
ATOM 756 N N . PHE A 1 95 ? 13.514 14.440 11.191 1.00 42.16 95 PHE A N 1
ATOM 757 C CA . PHE A 1 95 ? 14.238 15.216 12.188 1.00 42.16 95 PHE A CA 1
ATOM 758 C C . PHE A 1 95 ? 15.657 14.657 12.141 1.00 42.16 95 PHE A C 1
ATOM 760 O O . PHE A 1 95 ? 15.826 13.458 12.335 1.00 42.16 95 PHE A O 1
ATOM 767 N N . ASP A 1 96 ? 16.617 15.524 11.827 1.00 38.09 96 ASP A N 1
ATOM 768 C CA . ASP A 1 96 ? 18.054 15.265 11.648 1.00 38.09 96 ASP A CA 1
ATOM 769 C C . ASP A 1 96 ? 18.507 15.048 10.188 1.00 38.09 96 ASP A C 1
ATOM 771 O O . ASP A 1 96 ? 18.731 13.933 9.716 1.00 38.09 96 ASP A O 1
ATOM 775 N N . CYS A 1 97 ? 18.710 16.178 9.502 1.00 40.41 97 CYS A N 1
ATOM 776 C CA . CYS A 1 97 ? 19.764 16.391 8.505 1.00 40.41 97 CYS A CA 1
ATOM 777 C C . CYS A 1 97 ? 20.439 17.732 8.804 1.00 40.41 97 CYS A C 1
ATOM 779 O O . CYS A 1 97 ? 19.692 18.727 8.959 1.00 40.41 97 CYS A O 1
#

Radius of gyration: 14.77 Å; chains: 1; bounding box: 37×26×31 Å

Secondary structure (DSSP, 8-state):
-HHHHHHHHHHHHHHHH-SS--EEE------TTHHHHHHHHSS-PPPP----TTS---S-HHHHTTSHHHHHHHHHHHHHHHHHTT--EEEPP----

Foldseek 3Di:
DVLVVLVVVVCVCCVPPNQPDEAEDEAPDDDVCNVVLVVVLPDDQADQDQDDSPDDPPDDPVNLVSHNNSVRNSSVVSQVSCVVVVHHYDYDPDDDD

pLDDT: mean 82.46, std 15.83, range [38.09, 97.56]